Protein AF-Q0PJS2-F1 (afdb_monomer)

Foldseek 3Di:
DDPPDDDADDDPVQVQCCVQQVHPVSVVVVQVCLLVPQDAWWKWWFWQAPVVRHTDIFNGHHPDDTDDPRTHTDDIDGNHCVVPCVPQNPND

Secondary structure (DSSP, 8-state):
--TT--S---HHHHHHHHHHHSSHHHHHHHHHHHHHT--SSEEEEEEEETTTTEEEEEEEETTTBSS-TTEEEEEEEE-SHHHHHHHHTT--

Sequence (92 aa):
LSPNGGDKPTGELAAAIADAFGSFDKFRAQFHAAATTVQGSGWAALGWDTLGNKLLIFQVYDHQTNFPLGIVPLLLLDMWEHAFYLQYKNVK

Organism: NCBI:txid394235

Radius of gyration: 13.78 Å; Cα contacts (8 Å, |Δi|>4): 134; chains: 1; bounding box: 31×31×32 Å

Mean predicted aligned error: 2.44 Å

Nearest PDB structures (foldseek):
  1ids-assembly1_C  TM=1.004E+00  e=3.017E-15  Mycobacterium tuberculosis
  1gn6-assembly1_A  TM=1.005E+00  e=3.899E-15  Mycobacterium tuberculosis
  1gn3-assembly1_A  TM=1.005E+00  e=1.404E-14  Mycobacterium tuberculosis
  1ar4-assembly1_A  TM=9.808E-01  e=1.334E-11  Propionibacterium freudenreichii subsp. shermanii
  1ma1-assembly1_A  TM=9.769E-01  e=2.107E-09  Methanothermobacter thermautotrophicus

Structure (mmCIF, N/CA/C/O backbone):
data_AF-Q0PJS2-F1
#
_entry.id   AF-Q0PJS2-F1
#
loop_
_atom_site.group_PDB
_atom_site.id
_atom_site.type_symbol
_atom_site.label_atom_id
_atom_site.label_alt_id
_atom_site.label_comp_id
_atom_site.label_asym_id
_atom_site.label_entity_id
_atom_site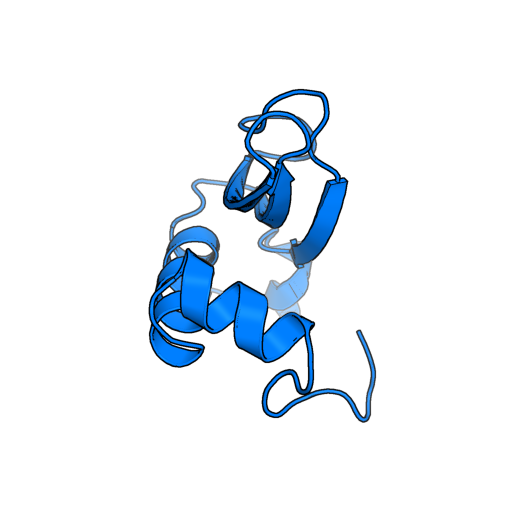.label_seq_id
_atom_site.pdbx_PDB_ins_code
_atom_site.Cartn_x
_atom_site.Cartn_y
_atom_site.Cartn_z
_atom_site.occupancy
_atom_site.B_iso_or_equiv
_atom_site.auth_seq_id
_atom_site.auth_comp_id
_atom_site.auth_asym_id
_atom_site.auth_atom_id
_atom_site.pdbx_PDB_model_num
ATOM 1 N N . LEU A 1 1 ? 11.157 -4.432 7.467 1.00 87.31 1 LEU A N 1
ATOM 2 C CA . LEU A 1 1 ? 10.793 -5.867 7.363 1.00 87.31 1 LEU A CA 1
ATOM 3 C C . LEU A 1 1 ? 11.216 -6.575 8.644 1.00 87.31 1 LEU A C 1
ATOM 5 O O . LEU A 1 1 ? 12.164 -6.119 9.271 1.00 87.31 1 LEU A O 1
ATOM 9 N N . SER A 1 2 ? 10.516 -7.637 9.045 1.00 96.19 2 SER A N 1
ATOM 10 C CA . SER A 1 2 ? 10.822 -8.416 10.254 1.00 96.19 2 SER A CA 1
ATOM 11 C C . SER A 1 2 ? 10.762 -9.909 9.920 1.00 96.19 2 SER A C 1
ATOM 13 O O . SER A 1 2 ? 9.795 -10.308 9.272 1.00 96.19 2 SER A O 1
ATOM 15 N N . PRO A 1 3 ? 11.741 -10.732 10.343 1.00 94.75 3 PRO A N 1
ATOM 16 C CA . PRO A 1 3 ? 11.744 -12.173 10.068 1.00 94.75 3 PRO A CA 1
ATOM 17 C C . PRO A 1 3 ? 10.563 -12.905 10.721 1.00 94.75 3 PRO A C 1
ATOM 19 O O . PRO A 1 3 ? 10.112 -13.917 10.202 1.00 94.75 3 PRO A O 1
ATOM 22 N N . ASN A 1 4 ? 10.038 -12.355 11.821 1.00 95.88 4 ASN A N 1
ATOM 23 C CA . ASN A 1 4 ? 8.857 -12.860 12.525 1.00 95.88 4 ASN A CA 1
ATOM 24 C C . ASN A 1 4 ? 7.607 -12.012 12.215 1.00 95.88 4 ASN A C 1
ATOM 26 O O . ASN A 1 4 ? 6.648 -12.014 12.982 1.00 95.88 4 ASN A O 1
ATOM 30 N N . GLY A 1 5 ? 7.655 -11.193 11.159 1.00 92.56 5 GLY A N 1
ATOM 31 C CA . GLY A 1 5 ? 6.497 -10.451 10.669 1.00 92.56 5 GLY A CA 1
ATOM 32 C C . GLY A 1 5 ? 5.573 -11.344 9.842 1.00 92.56 5 GLY A C 1
ATOM 33 O O . GLY A 1 5 ? 5.983 -12.399 9.368 1.00 92.56 5 GLY A O 1
ATOM 34 N N . GLY A 1 6 ? 4.335 -10.903 9.631 1.00 89.81 6 GLY A N 1
ATOM 35 C CA . GLY A 1 6 ? 3.347 -11.660 8.866 1.00 89.81 6 GLY A CA 1
ATOM 36 C C . GLY A 1 6 ? 1.949 -11.543 9.457 1.00 89.81 6 GLY A C 1
ATOM 37 O O . GLY A 1 6 ? 1.676 -10.633 10.241 1.00 89.81 6 GLY A O 1
ATOM 38 N N . ASP A 1 7 ? 1.079 -12.468 9.056 1.00 95.31 7 ASP A N 1
ATOM 39 C CA . ASP A 1 7 ? -0.333 -12.527 9.434 1.00 95.31 7 ASP A CA 1
ATOM 40 C C . ASP A 1 7 ? -1.097 -11.221 9.151 1.00 95.31 7 ASP A C 1
ATOM 42 O O . ASP A 1 7 ? -0.988 -10.638 8.067 1.00 95.31 7 ASP A O 1
ATOM 46 N N . LYS A 1 8 ? -1.947 -10.802 10.089 1.00 96.81 8 LYS A N 1
ATOM 47 C CA . LYS A 1 8 ? -2.810 -9.628 9.991 1.00 96.81 8 LYS A CA 1
ATOM 48 C C . LYS A 1 8 ? -2.465 -8.654 11.122 1.00 96.81 8 LYS A C 1
ATOM 50 O O . LYS A 1 8 ? -2.078 -9.098 12.204 1.00 96.81 8 LYS A O 1
ATOM 55 N N . PRO A 1 9 ? -2.632 -7.336 10.911 1.00 96.88 9 PRO A N 1
ATOM 56 C CA . PRO A 1 9 ? -2.539 -6.368 11.995 1.00 96.88 9 PRO A CA 1
ATOM 57 C C . PRO A 1 9 ? -3.570 -6.693 13.082 1.00 96.88 9 PRO A C 1
ATOM 59 O O . PRO A 1 9 ? -4.609 -7.300 12.812 1.00 96.88 9 PRO A O 1
ATOM 62 N N . THR A 1 10 ? -3.302 -6.244 14.304 1.00 97.38 10 THR A N 1
ATOM 63 C CA . THR A 1 10 ? -4.194 -6.393 15.461 1.00 97.38 10 THR A CA 1
ATOM 64 C C . THR A 1 10 ? -4.499 -5.026 16.081 1.00 97.38 10 THR A C 1
ATOM 66 O O . THR A 1 10 ? -3.896 -4.014 15.714 1.00 97.38 10 THR A O 1
ATOM 69 N N . GLY A 1 11 ? -5.471 -4.980 16.997 1.00 97.50 11 GLY A N 1
ATOM 70 C CA . GLY A 1 11 ? -5.814 -3.766 17.743 1.00 97.50 11 GLY A CA 1
ATOM 71 C C . GLY A 1 11 ? -6.283 -2.605 16.860 1.00 97.50 11 GLY A C 1
ATOM 72 O O . GLY A 1 11 ? -6.988 -2.804 15.869 1.00 97.50 11 GLY A O 1
ATOM 73 N N . GLU A 1 12 ? -5.885 -1.389 17.232 1.00 97.06 12 GLU A N 1
ATOM 74 C CA . GLU A 1 12 ? -6.329 -0.142 16.592 1.00 97.06 12 GLU A CA 1
ATOM 75 C C . GLU A 1 12 ? -5.983 -0.078 15.101 1.00 97.06 12 GLU A C 1
ATOM 77 O O . GLU A 1 12 ? -6.801 0.367 14.299 1.00 97.06 12 GLU A O 1
ATOM 82 N N . LEU A 1 13 ? -4.819 -0.597 14.698 1.00 96.44 13 LEU A N 1
ATOM 83 C CA . LEU A 1 13 ? -4.419 -0.619 13.291 1.00 96.44 13 LEU A CA 1
ATOM 84 C C . LEU A 1 13 ? -5.338 -1.516 12.451 1.00 96.44 13 LEU A C 1
ATOM 86 O O . LEU A 1 13 ? -5.704 -1.158 11.333 1.00 96.44 13 LEU A O 1
ATOM 90 N N . ALA A 1 14 ? -5.729 -2.676 12.985 1.00 97.94 14 ALA A N 1
ATOM 91 C CA . ALA A 1 14 ? -6.645 -3.582 12.295 1.00 97.94 14 ALA A CA 1
ATOM 92 C C . ALA A 1 14 ? -8.022 -2.944 12.097 1.00 97.94 14 ALA A C 1
ATOM 94 O O . ALA A 1 14 ? -8.601 -3.049 11.015 1.00 97.94 14 ALA A O 1
ATOM 95 N N . ALA A 1 15 ? -8.516 -2.256 13.131 1.00 98.00 15 ALA A N 1
ATOM 96 C CA . ALA A 1 15 ? -9.772 -1.522 13.078 1.00 98.00 15 ALA A CA 1
ATOM 97 C C . ALA A 1 15 ? -9.704 -0.368 12.067 1.00 98.00 15 ALA A C 1
ATOM 99 O O . ALA A 1 15 ? -10.582 -0.267 11.216 1.00 98.00 15 ALA A O 1
ATOM 100 N N . ALA A 1 16 ? -8.634 0.433 12.086 1.00 97.94 16 ALA A N 1
ATOM 101 C CA . ALA A 1 16 ? -8.438 1.536 11.145 1.00 97.94 16 ALA A CA 1
ATOM 102 C C . ALA A 1 16 ? -8.363 1.057 9.686 1.00 97.94 16 ALA A C 1
ATOM 104 O O . ALA A 1 16 ? -8.929 1.682 8.793 1.00 97.94 16 ALA A O 1
ATOM 105 N N . ILE A 1 17 ? -7.705 -0.079 9.427 1.00 98.50 17 ILE A N 1
ATOM 106 C CA . ILE A 1 17 ? -7.664 -0.685 8.089 1.00 98.50 17 ILE A CA 1
ATOM 107 C C . ILE A 1 17 ? -9.050 -1.184 7.664 1.00 98.50 17 ILE A C 1
ATOM 109 O O . ILE A 1 17 ? -9.450 -0.987 6.516 1.00 98.50 17 ILE A O 1
ATOM 113 N N . ALA A 1 18 ? -9.782 -1.844 8.561 1.00 97.94 18 ALA A N 1
ATOM 114 C CA . ALA A 1 18 ? -11.126 -2.324 8.259 1.00 97.94 18 ALA A CA 1
ATOM 115 C C . ALA A 1 18 ? -12.104 -1.168 8.002 1.00 97.94 18 ALA A C 1
ATOM 117 O O . ALA A 1 18 ? -12.924 -1.278 7.099 1.00 97.94 18 ALA A O 1
ATOM 118 N N . ASP A 1 19 ? -11.984 -0.060 8.729 1.00 97.88 19 ASP A N 1
ATOM 119 C CA . ASP A 1 19 ? -12.777 1.150 8.508 1.00 97.88 19 ASP A CA 1
ATOM 120 C C . ASP A 1 19 ? -12.439 1.814 7.161 1.00 97.88 19 ASP A C 1
ATOM 122 O O . 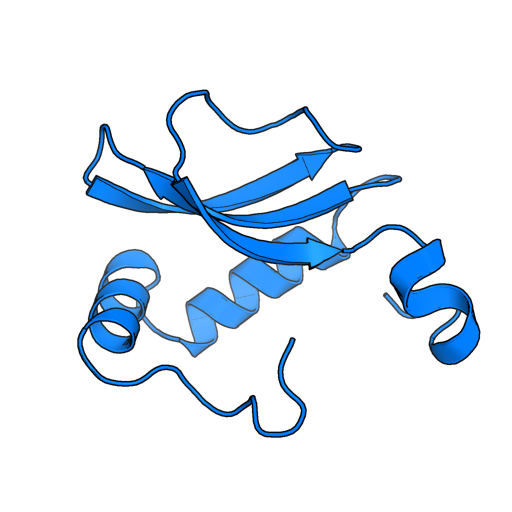ASP A 1 19 ? -13.318 2.029 6.328 1.00 97.88 19 ASP A O 1
ATOM 126 N N . ALA A 1 20 ? -11.150 2.040 6.884 1.00 98.06 20 ALA A N 1
ATOM 127 C CA . ALA A 1 20 ? -10.713 2.749 5.682 1.00 98.06 20 ALA A CA 1
ATOM 128 C C . ALA A 1 20 ? -10.923 1.959 4.377 1.00 98.06 20 ALA A C 1
ATOM 130 O O . ALA A 1 20 ? -11.226 2.545 3.338 1.00 98.06 20 ALA A O 1
ATOM 131 N N . PHE A 1 21 ? -10.759 0.632 4.411 1.00 98.31 21 PHE A N 1
ATOM 132 C CA . PHE A 1 21 ? -10.769 -0.219 3.211 1.00 98.31 21 PHE A CA 1
ATOM 133 C C . PHE A 1 21 ? -11.895 -1.266 3.214 1.00 98.31 21 PHE A C 1
ATOM 135 O O . PHE A 1 21 ? -12.019 -2.071 2.288 1.00 98.31 21 PHE A O 1
ATOM 142 N N . GLY A 1 22 ? -12.724 -1.302 4.257 1.00 98.19 22 GLY A N 1
ATOM 143 C CA . GLY A 1 22 ? -13.811 -2.264 4.460 1.00 98.19 22 GLY A CA 1
ATOM 144 C C . GLY A 1 22 ? -13.372 -3.613 5.047 1.00 98.19 22 GLY A C 1
ATOM 145 O O . GLY A 1 22 ? -14.143 -4.254 5.756 1.00 98.19 22 GLY A O 1
ATOM 146 N N . SER A 1 23 ? -12.160 -4.085 4.748 1.00 98.19 23 SER A N 1
ATOM 147 C CA . SER A 1 23 ? -11.540 -5.247 5.401 1.00 98.19 23 SER A CA 1
ATOM 148 C C . SER A 1 23 ? -10.037 -5.297 5.119 1.00 98.19 23 SER A C 1
ATOM 150 O O . SER A 1 23 ? -9.560 -4.706 4.149 1.00 98.19 23 SER A O 1
ATOM 152 N N . PHE A 1 24 ? -9.286 -6.071 5.910 1.00 98.25 24 PHE A N 1
ATOM 153 C CA . PHE A 1 24 ? -7.870 -6.329 5.617 1.00 98.25 24 PHE A CA 1
ATOM 154 C C . PHE A 1 24 ? -7.666 -6.962 4.233 1.00 98.25 24 PHE A C 1
ATO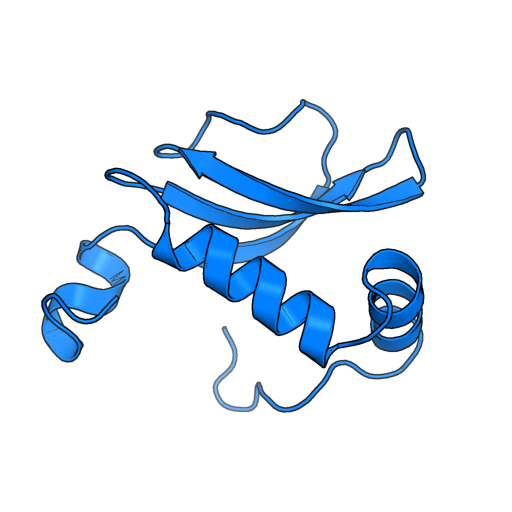M 156 O O . PHE A 1 24 ? -6.717 -6.628 3.531 1.00 98.25 24 PHE A O 1
ATOM 163 N N . ASP A 1 25 ? -8.557 -7.864 3.817 1.00 98.31 25 ASP A N 1
ATOM 164 C CA . ASP A 1 25 ? -8.444 -8.525 2.517 1.00 98.31 25 ASP A CA 1
ATOM 165 C C . ASP A 1 25 ? -8.690 -7.553 1.354 1.00 98.31 25 ASP A C 1
ATOM 167 O O . ASP A 1 25 ? -7.990 -7.625 0.345 1.00 98.31 25 ASP A O 1
ATOM 171 N N . LYS A 1 26 ? -9.600 -6.583 1.521 1.00 98.62 26 LYS A N 1
ATOM 172 C CA . LYS A 1 26 ? -9.797 -5.486 0.560 1.00 98.62 26 LYS A CA 1
ATOM 173 C C . LYS A 1 26 ? -8.605 -4.530 0.525 1.00 98.62 26 LYS A C 1
ATOM 175 O O . LYS A 1 26 ? -8.147 -4.191 -0.563 1.00 98.62 26 LYS A O 1
ATOM 180 N N . PHE A 1 27 ? -8.059 -4.165 1.687 1.00 98.62 27 PHE A N 1
ATOM 181 C CA . PHE A 1 27 ? -6.810 -3.404 1.779 1.00 98.62 27 PHE A CA 1
ATOM 182 C C . PHE A 1 27 ? -5.678 -4.111 1.027 1.00 98.62 27 PHE A C 1
ATOM 184 O O . PHE A 1 27 ? -5.047 -3.515 0.161 1.00 98.62 27 PHE A O 1
ATOM 191 N N . ARG A 1 28 ? -5.458 -5.401 1.307 1.00 98.44 28 ARG A N 1
ATOM 192 C CA . ARG A 1 28 ? -4.411 -6.204 0.669 1.00 98.44 28 ARG A CA 1
ATOM 193 C C . ARG A 1 28 ? -4.598 -6.273 -0.844 1.00 98.44 28 ARG A C 1
ATOM 195 O O . ARG A 1 28 ? -3.618 -6.135 -1.566 1.00 98.44 28 ARG A O 1
ATOM 202 N N . ALA A 1 29 ? -5.832 -6.449 -1.321 1.00 98.62 29 ALA A N 1
ATOM 203 C CA . AL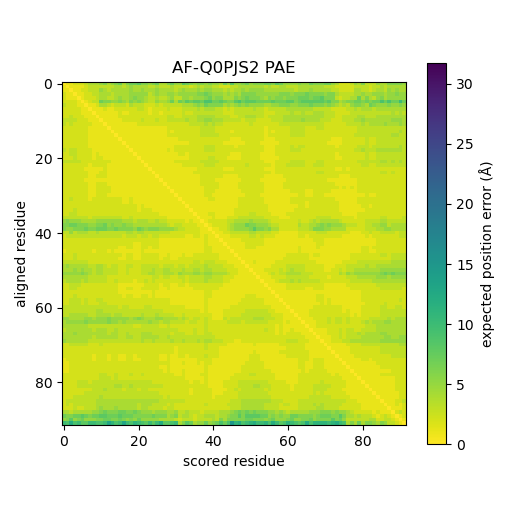A A 1 29 ? -6.134 -6.456 -2.749 1.00 98.62 29 ALA A CA 1
ATOM 204 C C . ALA A 1 29 ? -5.798 -5.110 -3.414 1.00 98.62 29 ALA A C 1
ATOM 206 O O . ALA A 1 29 ? -5.122 -5.088 -4.440 1.00 98.62 29 ALA A O 1
ATOM 207 N N . GLN A 1 30 ? -6.204 -3.989 -2.809 1.00 98.69 30 GLN A N 1
ATOM 208 C CA . GLN A 1 30 ? -5.904 -2.655 -3.334 1.00 98.69 30 GLN A CA 1
ATOM 209 C C . GLN A 1 30 ? -4.404 -2.330 -3.270 1.00 98.69 30 GLN A C 1
ATOM 211 O O . GLN A 1 30 ? -3.860 -1.771 -4.219 1.00 98.69 30 GLN A O 1
ATOM 216 N N . PHE A 1 31 ? -3.723 -2.703 -2.185 1.00 98.69 31 PHE A N 1
ATOM 217 C CA . PHE A 1 31 ? -2.287 -2.479 -2.014 1.00 98.69 31 PHE A CA 1
ATOM 218 C C . PHE A 1 31 ? -1.471 -3.304 -3.016 1.00 98.69 31 PHE A C 1
ATOM 220 O O . PHE A 1 31 ? -0.544 -2.787 -3.634 1.00 98.69 31 PHE A O 1
ATOM 227 N N . HIS A 1 32 ? -1.855 -4.565 -3.237 1.00 98.31 32 HIS A N 1
ATOM 228 C CA . HIS A 1 32 ? -1.239 -5.425 -4.246 1.00 98.31 32 HIS A CA 1
ATOM 229 C C . HIS A 1 32 ? -1.458 -4.896 -5.668 1.00 98.31 32 HIS A C 1
ATOM 231 O O . HIS A 1 32 ? -0.517 -4.881 -6.461 1.00 98.31 32 HIS A O 1
ATOM 237 N N . ALA A 1 33 ? -2.666 -4.417 -5.982 1.00 98.50 33 ALA A N 1
ATOM 238 C CA . ALA A 1 33 ? -2.934 -3.781 -7.266 1.00 98.50 33 ALA A CA 1
ATOM 239 C C . ALA A 1 33 ? -2.048 -2.539 -7.454 1.00 98.50 33 ALA A C 1
ATOM 241 O O . ALA A 1 33 ? -1.340 -2.452 -8.448 1.00 98.50 33 ALA A O 1
ATOM 242 N N . ALA A 1 34 ? -1.993 -1.641 -6.464 1.00 98.25 34 ALA A N 1
ATOM 243 C CA . ALA A 1 34 ? -1.146 -0.448 -6.521 1.00 98.25 34 ALA A CA 1
ATOM 244 C C . ALA A 1 34 ? 0.340 -0.784 -6.740 1.00 98.25 34 ALA A C 1
ATOM 246 O O . ALA A 1 34 ? 1.015 -0.080 -7.487 1.00 98.25 34 ALA A O 1
ATOM 247 N N . ALA A 1 35 ? 0.836 -1.860 -6.124 1.00 98.06 35 ALA A N 1
ATOM 248 C CA . ALA A 1 35 ? 2.218 -2.309 -6.261 1.00 98.06 35 ALA A CA 1
ATOM 249 C C . ALA A 1 35 ? 2.517 -2.894 -7.649 1.00 98.06 35 ALA A C 1
ATOM 251 O O . ALA A 1 35 ? 3.475 -2.494 -8.308 1.00 98.06 35 ALA A O 1
ATOM 252 N N . THR A 1 36 ? 1.689 -3.828 -8.117 1.00 97.25 36 THR A N 1
ATOM 253 C CA . THR A 1 36 ? 1.951 -4.574 -9.359 1.00 97.25 36 THR A CA 1
ATOM 254 C C . THR A 1 36 ? 1.687 -3.757 -10.619 1.00 97.25 36 THR A C 1
ATOM 256 O O . THR A 1 36 ? 2.279 -4.037 -11.660 1.00 97.25 36 THR A O 1
ATOM 259 N N . THR A 1 37 ? 0.857 -2.712 -10.540 1.00 97.12 37 THR A N 1
ATOM 260 C CA . THR A 1 37 ? 0.565 -1.832 -11.679 1.00 97.12 37 THR A CA 1
ATOM 261 C C . THR A 1 37 ? 1.462 -0.594 -11.746 1.00 97.12 37 THR A C 1
ATOM 263 O O . THR A 1 37 ? 1.122 0.351 -12.461 1.00 97.12 37 THR A O 1
ATOM 266 N N . VAL A 1 38 ? 2.574 -0.530 -10.996 1.00 93.94 38 VAL A N 1
ATOM 267 C CA . VAL A 1 38 ? 3.556 0.566 -11.132 1.00 93.94 38 VAL A CA 1
ATOM 268 C C . VAL A 1 38 ? 4.187 0.488 -12.520 1.00 93.94 38 VAL A C 1
ATOM 270 O O . VAL A 1 38 ? 4.743 -0.541 -12.904 1.00 93.94 38 VAL A O 1
ATOM 273 N N . GLN A 1 39 ? 4.115 1.581 -13.280 1.00 89.31 39 GLN A N 1
ATOM 274 C CA . GLN A 1 39 ? 4.821 1.690 -14.555 1.00 89.31 39 GLN A CA 1
ATOM 275 C C . GLN A 1 39 ? 6.240 2.206 -14.312 1.00 89.31 39 GLN A C 1
ATOM 277 O O . GLN A 1 39 ? 6.422 3.320 -13.830 1.00 89.31 39 GLN A O 1
ATOM 282 N N . GLY A 1 40 ? 7.241 1.395 -14.659 1.00 92.88 40 GLY A N 1
ATOM 283 C CA . GLY A 1 40 ? 8.645 1.703 -14.391 1.00 92.88 40 GLY A CA 1
ATOM 284 C C . GLY A 1 40 ? 9.041 1.382 -12.951 1.00 92.88 40 GLY A C 1
ATOM 285 O O . GLY A 1 40 ? 8.722 0.305 -12.441 1.00 92.88 40 GLY A O 1
ATOM 286 N N . SER A 1 41 ? 9.763 2.308 -12.331 1.00 97.25 41 SER A N 1
ATOM 287 C CA . SER A 1 41 ? 10.265 2.204 -10.965 1.00 97.25 41 SER A CA 1
ATOM 288 C C . SER A 1 41 ? 9.335 2.903 -9.977 1.00 97.25 41 SER A C 1
ATOM 290 O O . SER A 1 41 ? 8.757 3.948 -10.280 1.00 97.25 41 SER A O 1
ATOM 292 N N . GLY A 1 42 ? 9.192 2.351 -8.773 1.00 98.00 42 GLY A N 1
ATOM 293 C CA . GLY A 1 42 ? 8.332 2.967 -7.772 1.00 98.00 42 GLY A CA 1
ATOM 294 C C . GLY A 1 42 ? 7.998 2.078 -6.587 1.00 98.00 42 GLY A C 1
ATOM 295 O O . GLY A 1 42 ? 8.653 1.068 -6.335 1.00 98.00 42 GLY A O 1
ATOM 296 N N . TRP A 1 43 ? 6.964 2.487 -5.855 1.00 98.69 43 TRP A N 1
ATOM 297 C CA . TRP A 1 43 ? 6.561 1.895 -4.584 1.00 98.69 43 TRP A CA 1
ATOM 298 C C . TRP A 1 43 ? 5.042 1.839 -4.454 1.00 98.69 43 TRP A C 1
ATOM 300 O O . TRP A 1 43 ? 4.330 2.708 -4.960 1.00 98.69 43 TRP A O 1
ATOM 310 N N . ALA A 1 44 ? 4.547 0.883 -3.674 1.00 98.62 44 ALA A N 1
ATOM 311 C CA . ALA A 1 44 ? 3.241 1.014 -3.037 1.00 98.62 44 ALA A CA 1
ATOM 312 C C . ALA A 1 44 ? 3.423 1.511 -1.602 1.00 98.62 44 ALA A C 1
ATOM 314 O O . ALA A 1 44 ? 4.265 0.998 -0.861 1.00 98.62 44 ALA A O 1
ATOM 315 N N . ALA A 1 45 ? 2.628 2.501 -1.207 1.00 98.62 45 ALA A N 1
ATOM 316 C CA . ALA A 1 45 ? 2.720 3.129 0.102 1.00 98.62 45 ALA A CA 1
ATOM 317 C C . ALA A 1 45 ? 1.350 3.200 0.779 1.00 98.62 45 ALA A C 1
ATOM 319 O O . ALA A 1 45 ? 0.397 3.723 0.210 1.00 98.62 45 ALA A O 1
ATOM 320 N N . LEU A 1 46 ? 1.258 2.715 2.014 1.00 98.75 46 LEU A N 1
ATOM 321 C CA . LEU A 1 46 ? 0.174 3.046 2.932 1.00 98.75 46 LEU A CA 1
ATOM 322 C C . LEU A 1 46 ? 0.601 4.293 3.701 1.00 98.75 46 LEU A C 1
ATOM 324 O O . LEU A 1 46 ? 1.638 4.280 4.371 1.00 98.75 46 LEU A O 1
ATOM 328 N N . GLY A 1 47 ? -0.199 5.347 3.612 1.00 98.44 47 GLY A N 1
ATOM 329 C CA . GLY A 1 47 ? 0.050 6.611 4.288 1.00 98.44 47 GLY A CA 1
ATOM 330 C C . GLY A 1 47 ? -1.138 7.058 5.127 1.00 98.44 47 GLY A C 1
ATOM 331 O O . GLY A 1 47 ? -2.291 6.759 4.811 1.00 98.44 47 GLY A O 1
ATOM 332 N N . TRP A 1 48 ? -0.842 7.793 6.192 1.00 98.44 48 TRP A N 1
ATOM 333 C CA . TRP A 1 48 ? -1.822 8.532 6.973 1.00 98.44 48 TRP A CA 1
ATOM 334 C C . TRP A 1 48 ? -1.928 9.962 6.451 1.00 98.44 48 TRP A C 1
ATOM 336 O O . TRP A 1 48 ? -0.952 10.717 6.468 1.00 98.44 48 TRP A O 1
ATOM 346 N N . ASP A 1 49 ? -3.121 10.323 5.993 1.00 97.81 49 ASP A N 1
ATOM 347 C CA . ASP A 1 49 ? -3.481 11.685 5.633 1.00 97.81 49 ASP A CA 1
ATOM 348 C C . ASP A 1 49 ? -3.846 12.478 6.887 1.00 97.81 49 ASP A C 1
ATOM 350 O O . ASP A 1 49 ? -4.867 12.229 7.532 1.00 97.81 49 ASP A O 1
ATOM 354 N N . THR A 1 50 ? -2.999 13.449 7.218 1.00 96.75 50 THR A N 1
ATOM 355 C CA . THR A 1 50 ? -3.174 14.328 8.376 1.00 96.75 50 THR A CA 1
ATOM 356 C C . THR A 1 50 ? -4.285 15.357 8.186 1.00 96.75 50 THR A C 1
ATOM 358 O O . THR A 1 50 ? -4.790 15.866 9.184 1.00 96.75 50 THR A O 1
ATOM 361 N N . LEU A 1 51 ? -4.695 15.638 6.944 1.00 96.75 51 LEU A N 1
ATOM 362 C CA . LEU A 1 51 ? -5.761 16.592 6.641 1.00 96.75 51 LEU A CA 1
ATOM 363 C C . LEU A 1 51 ? -7.146 15.957 6.799 1.00 96.75 51 LEU A C 1
ATOM 365 O O . LEU A 1 51 ? -8.037 16.556 7.396 1.00 96.75 51 LEU A O 1
ATOM 369 N N . GLY A 1 52 ? -7.333 14.758 6.247 1.00 95.44 52 GLY A N 1
ATOM 370 C CA . GLY A 1 52 ? -8.595 14.025 6.306 1.00 95.44 52 GLY A CA 1
ATOM 371 C C . GLY A 1 52 ? -8.719 13.051 7.476 1.00 95.44 52 GLY A C 1
ATOM 372 O O . GLY A 1 52 ? -9.805 12.509 7.674 1.00 95.44 52 GLY A O 1
ATOM 373 N N . ASN A 1 53 ? -7.629 12.801 8.210 1.00 95.88 53 ASN A N 1
ATOM 374 C CA . ASN A 1 53 ? -7.511 11.745 9.219 1.00 95.88 53 ASN A CA 1
ATOM 375 C C . ASN A 1 53 ? -7.860 10.358 8.645 1.00 95.88 53 ASN A C 1
ATOM 377 O O . ASN A 1 53 ? -8.681 9.629 9.204 1.00 95.88 53 ASN A O 1
ATOM 381 N N . LYS A 1 54 ? -7.261 10.004 7.499 1.00 95.94 54 LYS A N 1
ATOM 382 C CA . LYS A 1 54 ? -7.571 8.761 6.769 1.00 95.94 54 LYS A CA 1
ATOM 383 C C . LYS A 1 54 ? -6.334 7.952 6.426 1.00 95.94 54 LYS A C 1
ATOM 385 O O . LYS A 1 54 ? -5.273 8.499 6.138 1.00 95.94 54 LYS A O 1
ATOM 390 N N . LEU A 1 55 ? -6.508 6.634 6.369 1.00 98.44 55 LEU A N 1
ATOM 391 C CA . LEU A 1 55 ? -5.556 5.745 5.712 1.00 98.44 55 LEU A CA 1
ATOM 392 C C . LEU A 1 55 ? -5.817 5.727 4.206 1.00 98.44 55 LEU A C 1
ATOM 394 O O . LEU A 1 55 ? -6.943 5.497 3.770 1.00 98.44 55 LEU A O 1
ATOM 398 N N . LEU A 1 56 ? -4.764 5.945 3.422 1.00 9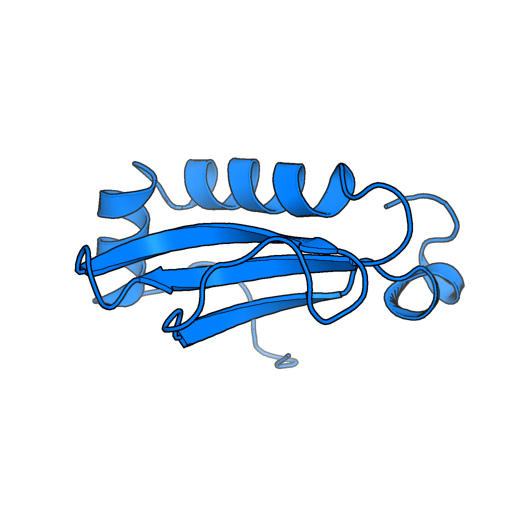8.38 56 LEU A N 1
ATOM 399 C CA . LEU A 1 56 ? -4.807 5.967 1.963 1.00 98.38 56 LEU A CA 1
ATOM 400 C C . LEU A 1 56 ? -3.655 5.141 1.383 1.00 98.38 56 LEU A C 1
ATOM 402 O O . LEU A 1 56 ? -2.587 5.025 1.987 1.00 98.38 56 LEU A O 1
ATOM 406 N N . ILE A 1 57 ? -3.878 4.579 0.195 1.00 98.75 57 ILE A N 1
ATOM 407 C CA . ILE A 1 57 ? -2.847 3.890 -0.585 1.00 98.75 57 ILE A CA 1
ATOM 408 C C . ILE A 1 57 ? -2.388 4.819 -1.704 1.00 98.75 57 ILE A C 1
ATOM 410 O O . ILE A 1 57 ? -3.212 5.345 -2.451 1.00 98.75 57 ILE A O 1
ATOM 414 N N . PHE A 1 58 ? -1.076 4.970 -1.835 1.00 98.50 58 PHE A N 1
ATOM 415 C CA . PHE A 1 58 ? -0.424 5.736 -2.886 1.00 98.50 58 PHE A CA 1
ATOM 416 C C . PHE A 1 58 ? 0.442 4.819 -3.738 1.00 98.50 58 PHE A C 1
ATOM 418 O O . PHE A 1 58 ? 1.100 3.905 -3.235 1.00 98.50 58 PHE A O 1
ATOM 425 N N . GLN A 1 59 ? 0.457 5.105 -5.032 1.00 98.44 59 GLN A N 1
ATOM 426 C CA . GLN A 1 59 ? 1.404 4.528 -5.966 1.00 98.44 59 GLN A CA 1
ATOM 427 C C . GLN A 1 59 ? 2.497 5.565 -6.204 1.00 98.44 59 GLN A C 1
ATOM 429 O O . GLN A 1 59 ? 2.262 6.548 -6.895 1.00 98.44 59 GLN A O 1
ATOM 434 N N . VAL A 1 60 ? 3.663 5.390 -5.597 1.00 98.31 60 VAL A N 1
ATOM 435 C CA . VAL A 1 60 ? 4.758 6.363 -5.685 1.00 98.31 60 VAL A CA 1
ATOM 436 C C . VAL A 1 60 ? 5.600 6.047 -6.912 1.00 98.31 60 VAL A C 1
ATOM 438 O O . VAL A 1 60 ? 6.056 4.915 -7.058 1.00 98.31 60 VAL A O 1
ATOM 441 N N . TYR A 1 61 ? 5.826 7.036 -7.774 1.00 98.06 61 TYR A N 1
ATOM 442 C CA . TYR A 1 61 ? 6.702 6.890 -8.939 1.00 98.06 61 TYR A CA 1
ATOM 443 C C . TYR A 1 61 ? 8.123 7.333 -8.602 1.00 98.06 61 TYR A C 1
ATOM 445 O O . TYR A 1 61 ? 8.317 8.347 -7.918 1.00 98.06 61 TYR A O 1
ATOM 453 N N . ASP A 1 62 ? 9.097 6.559 -9.078 1.00 97.44 62 ASP A N 1
ATOM 454 C CA . ASP A 1 62 ? 10.509 6.643 -8.714 1.00 97.44 62 ASP A CA 1
ATOM 455 C C . ASP A 1 62 ? 10.696 6.678 -7.188 1.00 97.44 62 ASP A C 1
ATOM 457 O O . ASP A 1 62 ? 10.572 5.646 -6.520 1.00 97.44 62 ASP A O 1
ATOM 461 N N . HIS A 1 63 ? 10.971 7.857 -6.622 1.00 97.56 63 HIS A N 1
ATOM 462 C CA . HIS A 1 63 ? 11.100 8.065 -5.179 1.00 97.56 63 HIS A CA 1
ATOM 463 C C . HIS A 1 63 ? 10.245 9.215 -4.630 1.00 97.56 63 HIS A C 1
ATOM 465 O O . HIS A 1 63 ? 10.057 9.303 -3.419 1.00 97.56 63 HIS A O 1
ATOM 471 N N . GLN A 1 64 ? 9.757 10.120 -5.480 1.00 96.06 64 GLN A N 1
ATOM 472 C CA . GLN A 1 64 ? 9.346 11.459 -5.043 1.00 96.06 64 GLN A CA 1
ATOM 473 C C . GLN A 1 64 ? 8.044 11.964 -5.666 1.00 96.06 64 GLN A C 1
ATOM 475 O O . GLN A 1 64 ? 7.658 13.106 -5.425 1.00 96.06 64 GLN A O 1
ATOM 480 N N . THR A 1 65 ? 7.383 11.171 -6.507 1.00 97.06 65 THR A N 1
ATOM 481 C CA . THR A 1 65 ? 6.217 11.633 -7.269 1.00 97.06 65 THR A CA 1
ATOM 482 C C . THR A 1 65 ? 4.970 10.823 -6.933 1.00 97.06 65 THR A C 1
ATOM 484 O O . THR A 1 65 ? 5.051 9.656 -6.561 1.00 97.06 65 THR A O 1
ATOM 487 N N . ASN A 1 66 ? 3.807 11.458 -7.112 1.00 97.25 66 ASN A N 1
ATOM 488 C CA . ASN A 1 66 ? 2.475 10.861 -6.991 1.00 97.25 66 ASN A CA 1
ATOM 489 C C . ASN A 1 66 ? 1.990 10.588 -5.550 1.00 97.25 66 ASN A C 1
ATOM 491 O O . ASN A 1 66 ? 1.274 9.628 -5.276 1.00 97.25 66 ASN A O 1
ATOM 495 N N . PHE A 1 67 ? 2.335 11.486 -4.626 1.00 96.81 67 PHE A N 1
ATOM 496 C CA . PHE A 1 67 ? 1.726 11.599 -3.297 1.00 96.81 67 PHE A CA 1
ATOM 497 C C . PHE A 1 67 ? 1.733 13.075 -2.845 1.00 96.81 67 PHE A C 1
ATOM 499 O O . PHE A 1 67 ? 2.613 13.831 -3.265 1.00 96.81 67 PHE A O 1
ATOM 506 N N . PRO A 1 68 ? 0.762 13.528 -2.032 1.00 96.50 68 PRO A N 1
ATOM 507 C CA . PRO A 1 68 ? 0.732 14.903 -1.541 1.00 96.50 68 PRO A CA 1
ATOM 508 C C . PRO A 1 68 ? 1.715 15.129 -0.381 1.00 96.50 68 PRO A C 1
ATOM 510 O O . PRO A 1 68 ? 2.097 14.202 0.336 1.00 96.50 68 PRO A O 1
ATOM 513 N N . LEU A 1 69 ? 2.103 16.389 -0.161 1.00 96.56 69 LEU A N 1
ATOM 514 C CA . LEU A 1 69 ? 2.837 16.784 1.046 1.00 96.56 69 LEU A CA 1
ATOM 515 C C . LEU A 1 69 ? 1.965 16.578 2.295 1.00 96.56 69 LEU A C 1
ATOM 517 O O . LEU A 1 69 ? 0.754 16.777 2.248 1.00 96.56 69 LEU A O 1
ATOM 521 N N . GLY A 1 70 ? 2.589 16.217 3.420 1.00 95.62 70 GLY A N 1
ATOM 522 C CA . GLY A 1 70 ? 1.895 16.040 4.704 1.00 95.62 70 GLY A CA 1
ATOM 523 C C . GLY A 1 70 ? 1.338 14.635 4.964 1.00 95.62 70 GLY A C 1
ATOM 524 O O . GLY A 1 70 ? 0.743 14.410 6.020 1.00 95.62 70 GLY A O 1
ATOM 525 N N . ILE A 1 71 ? 1.561 13.684 4.051 1.00 98.31 71 ILE A N 1
ATOM 526 C CA . ILE A 1 71 ? 1.306 12.259 4.294 1.00 98.31 71 ILE A CA 1
ATOM 527 C C . ILE A 1 71 ? 2.387 11.680 5.205 1.00 98.31 71 ILE A C 1
ATOM 529 O O . ILE A 1 71 ? 3.580 11.817 4.934 1.00 98.31 71 ILE A O 1
ATOM 533 N N . VAL A 1 72 ? 1.968 10.980 6.260 1.00 98.38 72 VAL A N 1
ATOM 534 C CA . VAL A 1 72 ? 2.873 10.217 7.129 1.00 98.38 72 VAL A CA 1
ATOM 535 C C . VAL A 1 72 ? 2.954 8.774 6.609 1.00 98.38 72 VAL A C 1
ATOM 537 O O . VAL A 1 72 ? 1.940 8.073 6.641 1.00 98.38 72 VAL A O 1
ATOM 540 N N . PRO A 1 73 ? 4.109 8.300 6.107 1.00 98.12 73 PRO A N 1
ATOM 541 C CA . PRO A 1 73 ? 4.237 6.943 5.577 1.00 98.12 73 PRO A CA 1
ATOM 542 C C . PRO A 1 73 ? 4.215 5.899 6.703 1.00 98.12 73 PRO A C 1
ATOM 544 O O . PRO A 1 73 ? 4.874 6.074 7.726 1.00 98.12 73 PRO A O 1
ATOM 547 N N . LEU A 1 74 ? 3.480 4.799 6.504 1.00 98.19 74 LEU A N 1
ATOM 548 C CA . LEU A 1 74 ? 3.309 3.728 7.499 1.00 98.19 74 LEU A CA 1
ATOM 549 C C . LEU A 1 74 ? 3.870 2.380 7.032 1.00 98.19 74 LEU A C 1
ATOM 551 O O . LEU A 1 74 ? 4.566 1.701 7.784 1.00 98.19 74 LEU A O 1
ATOM 555 N N . LEU A 1 75 ? 3.574 1.984 5.791 1.00 98.50 75 LEU A N 1
ATOM 556 C CA . LEU A 1 75 ? 4.077 0.755 5.172 1.00 98.50 75 LEU A CA 1
ATOM 557 C C . LEU A 1 75 ? 4.470 1.047 3.727 1.00 98.50 75 LEU A C 1
ATOM 559 O O . LEU A 1 75 ? 3.674 1.607 2.978 1.00 98.50 75 LEU A O 1
ATOM 563 N N . LEU A 1 76 ? 5.675 0.635 3.341 1.00 98.56 76 LEU A N 1
ATOM 564 C CA . LEU A 1 76 ? 6.215 0.795 1.993 1.00 98.56 76 LEU A CA 1
ATOM 565 C C . LEU A 1 76 ? 6.588 -0.572 1.419 1.00 98.56 76 LEU A C 1
ATOM 567 O O . LEU A 1 76 ? 7.128 -1.419 2.135 1.00 98.56 76 LEU A O 1
ATOM 571 N N . LEU A 1 77 ? 6.326 -0.761 0.130 1.00 98.50 77 LEU A N 1
ATOM 572 C CA . LEU A 1 77 ? 6.762 -1.913 -0.652 1.00 98.50 77 LEU A CA 1
ATOM 573 C C . LEU A 1 77 ? 7.539 -1.425 -1.875 1.00 98.50 77 LEU A C 1
ATOM 575 O O . LEU A 1 77 ? 6.981 -0.702 -2.702 1.00 98.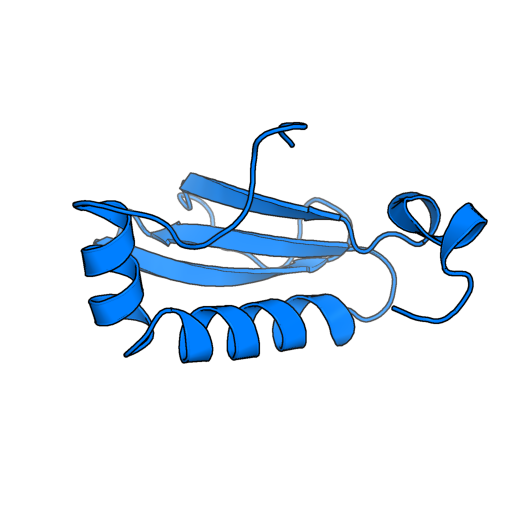50 77 LEU A O 1
ATOM 579 N N . ASP A 1 78 ? 8.810 -1.820 -1.954 1.00 98.50 78 ASP A N 1
ATOM 580 C CA . ASP A 1 78 ? 9.701 -1.507 -3.073 1.00 98.50 78 ASP A CA 1
ATOM 581 C C . ASP A 1 78 ? 9.320 -2.342 -4.301 1.00 98.50 78 ASP A C 1
ATOM 583 O O . ASP A 1 78 ? 9.332 -3.573 -4.238 1.00 98.50 78 ASP A O 1
ATOM 587 N N . MET A 1 79 ? 8.978 -1.670 -5.401 1.00 98.00 79 MET A N 1
ATOM 588 C CA . MET A 1 79 ? 8.649 -2.290 -6.688 1.00 98.00 79 MET A CA 1
ATOM 589 C C . MET A 1 79 ? 9.679 -1.962 -7.775 1.00 98.00 79 MET A C 1
ATOM 591 O O . MET A 1 79 ? 9.446 -2.228 -8.959 1.00 98.00 79 MET A O 1
ATOM 595 N N . TRP A 1 80 ? 10.841 -1.429 -7.394 1.00 97.81 80 TRP A N 1
ATOM 596 C CA . TRP A 1 80 ? 12.002 -1.373 -8.270 1.00 97.81 80 TRP A CA 1
ATOM 597 C C . TRP A 1 80 ? 12.487 -2.786 -8.584 1.00 97.81 80 TRP A C 1
ATOM 599 O O . TRP A 1 80 ? 12.523 -3.656 -7.716 1.00 97.81 80 TRP A O 1
ATOM 609 N N . GLU A 1 81 ? 12.926 -3.025 -9.821 1.00 97.38 81 GLU A N 1
ATOM 610 C CA . GLU A 1 81 ? 13.376 -4.363 -10.223 1.00 97.38 81 GLU A CA 1
ATOM 611 C C . GLU A 1 81 ? 14.535 -4.859 -9.348 1.00 97.38 81 GLU A C 1
ATOM 613 O O . GLU A 1 81 ? 14.566 -6.029 -8.974 1.00 97.38 81 GLU A O 1
ATOM 618 N N . HIS A 1 82 ? 15.434 -3.974 -8.896 1.00 97.38 82 HIS A N 1
ATOM 619 C CA . HIS A 1 82 ? 16.519 -4.359 -7.983 1.00 97.38 82 HIS A CA 1
ATOM 620 C C . HIS A 1 82 ? 16.037 -5.002 -6.675 1.00 97.38 82 HIS A C 1
ATOM 622 O O . HIS A 1 82 ? 16.813 -5.715 -6.043 1.00 97.38 82 HIS A O 1
ATOM 628 N N . ALA A 1 83 ? 14.783 -4.782 -6.269 1.00 97.38 83 ALA A N 1
ATOM 629 C CA . ALA A 1 83 ? 14.253 -5.277 -5.005 1.00 97.38 83 ALA A CA 1
ATOM 630 C C . ALA A 1 83 ? 13.904 -6.770 -5.061 1.00 97.38 83 ALA A C 1
ATOM 632 O O . ALA A 1 83 ? 13.938 -7.448 -4.036 1.00 97.38 83 ALA A O 1
ATOM 633 N N . PHE A 1 84 ? 13.591 -7.301 -6.248 1.00 96.62 84 PHE A N 1
ATOM 634 C CA . PHE A 1 84 ? 13.084 -8.670 -6.392 1.00 96.62 84 PHE A CA 1
ATOM 635 C C . PHE A 1 84 ? 13.683 -9.456 -7.566 1.00 96.62 84 PHE A C 1
ATOM 637 O O . PHE A 1 84 ? 13.609 -10.686 -7.568 1.00 96.62 84 PHE A O 1
ATOM 644 N N . TYR A 1 85 ? 14.310 -8.811 -8.554 1.00 97.50 85 TYR A N 1
ATOM 645 C CA . TYR A 1 85 ? 14.624 -9.436 -9.846 1.00 97.50 85 TYR A CA 1
ATOM 646 C C . TYR A 1 85 ? 15.546 -10.653 -9.751 1.00 97.50 85 TYR A C 1
ATOM 648 O O . TYR A 1 85 ? 15.407 -11.610 -10.514 1.00 97.50 85 TYR A O 1
ATOM 656 N N . LEU A 1 86 ? 16.498 -10.669 -8.813 1.00 97.88 86 LEU A N 1
ATOM 657 C CA . LEU A 1 86 ? 17.402 -11.814 -8.673 1.00 97.88 86 LEU A CA 1
ATOM 658 C C . LEU A 1 86 ? 16.649 -13.102 -8.320 1.00 97.88 86 LEU A C 1
ATOM 660 O O . LEU A 1 86 ? 16.980 -14.148 -8.880 1.00 97.88 86 LEU A O 1
ATOM 664 N N . GLN A 1 87 ? 15.622 -13.004 -7.474 1.00 97.62 87 GLN A N 1
ATOM 665 C CA . GLN A 1 87 ? 14.827 -14.136 -7.000 1.00 97.62 87 GLN A CA 1
ATOM 666 C C . GLN A 1 87 ? 13.583 -14.387 -7.863 1.00 97.62 87 GLN A C 1
ATOM 668 O O . GLN A 1 87 ? 13.311 -15.530 -8.215 1.00 9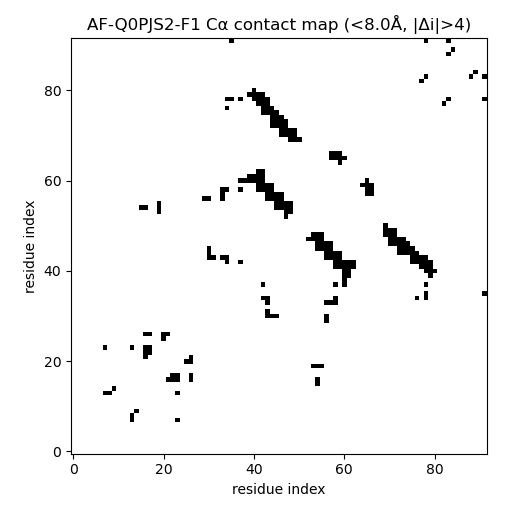7.62 87 GLN A O 1
ATOM 673 N N . TYR A 1 88 ? 12.849 -13.333 -8.225 1.00 96.88 88 TYR A N 1
ATOM 674 C CA . TYR A 1 88 ? 11.531 -13.431 -8.863 1.00 96.88 88 TYR A CA 1
ATOM 675 C C . TYR A 1 88 ? 11.530 -13.084 -10.361 1.00 96.88 88 TYR A C 1
ATOM 677 O O . TYR A 1 88 ? 10.550 -13.344 -11.058 1.00 96.88 88 TYR A O 1
ATOM 685 N N . LYS A 1 89 ? 12.639 -12.558 -10.903 1.00 95.88 89 LYS A N 1
ATOM 686 C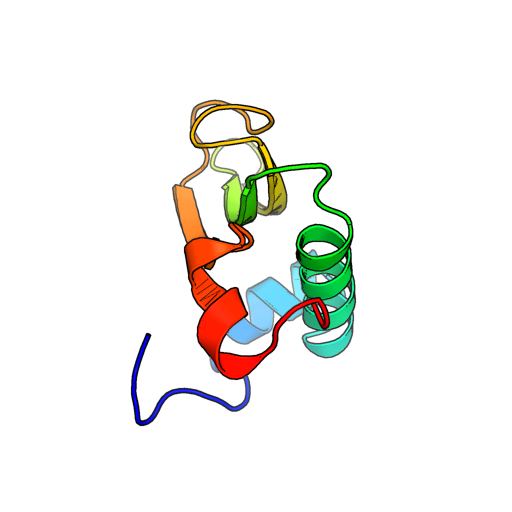 CA . LYS A 1 89 ? 12.768 -12.155 -12.316 1.00 95.88 89 LYS A CA 1
ATOM 687 C C . LYS A 1 89 ? 11.632 -11.207 -12.723 1.00 95.88 89 LYS A C 1
ATOM 689 O O . LYS A 1 89 ? 11.459 -10.167 -12.099 1.00 95.88 89 LYS A O 1
ATOM 694 N N . ASN A 1 90 ? 10.864 -11.573 -13.749 1.00 92.19 90 ASN A N 1
ATOM 695 C CA . ASN A 1 90 ? 9.766 -10.776 -14.296 1.00 92.19 90 ASN A CA 1
ATOM 696 C C . ASN A 1 90 ? 8.414 -11.062 -13.613 1.00 92.19 90 ASN A C 1
ATOM 698 O O . ASN A 1 90 ? 7.391 -10.554 -14.067 1.00 92.19 90 ASN A O 1
ATOM 702 N N . VAL A 1 91 ? 8.386 -11.899 -12.568 1.00 90.44 91 VAL A N 1
ATOM 703 C CA . VAL A 1 91 ? 7.179 -12.161 -11.776 1.00 90.44 91 VAL A CA 1
ATOM 704 C C . VAL A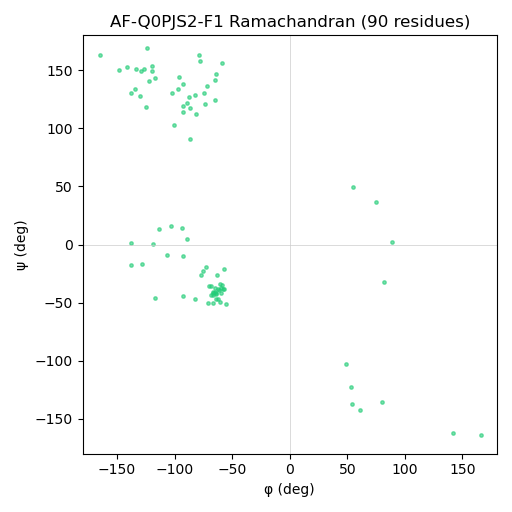 1 91 ? 7.102 -11.100 -10.681 1.00 90.44 91 VAL A C 1
ATOM 706 O O . VAL A 1 91 ? 7.700 -11.261 -9.619 1.00 90.44 91 VAL A O 1
ATOM 709 N N . LYS A 1 92 ? 6.428 -9.993 -11.001 1.00 73.81 92 LYS A N 1
ATOM 710 C CA . LYS A 1 92 ? 6.122 -8.914 -10.054 1.00 73.81 92 LYS A CA 1
ATOM 711 C C . LYS A 1 92 ? 4.883 -9.241 -9.225 1.00 73.81 92 LYS A C 1
ATOM 713 O O . LYS A 1 92 ? 3.970 -9.895 -9.777 1.00 73.81 92 LYS A O 1
#

pLDDT: mean 96.8, std 3.23, range [73.81, 98.75]

InterPro domains:
  IPR019832 Manganese/iron superoxide dismutase, C-terminal [PF02777] (9-92)
  IPR019833 Manganese/iron superoxide dismutase, binding site [PS00088] (78-85)
  IPR036314 Manganese/iron superoxide dismutase, C-terminal domain superfamily [G3DSA:3.55.40.20] (3-92)
  IPR036314 Manganese/iron superoxide dismutase, C-terminal domain superfamily [SSF54719] (1-92)
  IPR050265 Iron/Manganese Superoxide Dismutase [PTHR11404] (1-92)

Solvent-accessible surface area (backbone atoms only — not comparable to full-atom values): 5484 Å² total; per-residue (Å²): 141,55,96,89,57,75,93,72,73,62,70,71,61,34,51,51,41,26,68,62,45,72,27,64,69,49,38,50,52,54,49,49,48,39,36,64,66,53,78,74,43,16,29,19,33,38,26,39,34,71,88,78,74,38,68,46,80,34,51,32,41,62,91,84,38,68,73,71,89,73,54,46,79,76,46,79,44,79,46,35,61,90,72,46,33,92,84,45,53,90,64,118